Protein AF-A0A1E3PFH1-F1 (afdb_monomer)

Foldseek 3Di:
DVVPCVVLVVVDDDPPPDDPVRVVVQVPDPPDDDAPSVVLVVLQQAQEWEWEDEPVDIDIRGNDDDPVDPPPPDPSQWYQDQDPNDTFTWGFDFPPDPPPVPDPPDDDDRFGWIWGQDPVPRDIDIDTDDPYWYWYQDPVRDIDTPDDPVDDD

Radius of gyration: 18.28 Å; Cα contacts (8 Å, |Δi|>4): 196; chains: 1; bounding box: 42×40×50 Å

Secondary structure (DSSP, 8-state):
-GGGHHHHGGG---TT---HHHHHHHHTSTTPPP-HHHHHHHHHHHT-EEEEE-SS-EEEE-SS--TT-TT--S--SEEEEEETTEEEEEEEEE------TT-TTS-----EEEEEE-TTT--EEEEEE--EEEEEEETTTEEEE---TT---

Organism: NCBI:txid857566

pLDDT: mean 70.68, std 17.62, range [40.0, 95.75]

Solvent-accessible surface area (backbone atoms only — not comparable to full-atom values): 9762 Å² total; per-residue (Å²): 91,84,96,46,42,83,65,52,55,75,76,61,77,59,96,76,80,58,50,74,66,56,48,53,61,50,64,73,38,89,90,56,85,77,56,70,70,51,51,50,44,48,17,44,60,68,50,21,32,35,37,40,36,41,97,90,50,71,51,75,48,69,14,56,84,56,86,91,52,90,75,66,89,61,85,70,47,62,36,74,40,72,58,96,86,41,85,38,80,31,45,65,43,82,58,82,68,77,80,72,89,82,52,98,81,61,80,87,72,81,62,39,33,41,41,35,69,38,91,89,78,69,45,80,44,80,41,83,46,59,68,72,47,46,33,35,51,44,98,82,84,43,79,41,78,58,71,62,94,83,60,90,131

Nearest PDB structures (foldseek):
  7wd8-assembly1_B  TM=2.477E-01  e=5.168E+00  Severe acute respiratory syndrome coronavirus 2
  7v7d-assembly1_B  TM=2.566E-01  e=7.105E+00  Severe acute respiratory syndrome coronavirus 2
  8e3q-assembly1_A  TM=2.634E-01  e=8.599E+00  Homo sapiens

Sequence (153 aa):
MRAHSEYFSIFFDSPYDESWEEYLDRMDRDGVYGDNLEIVAFAKMYAVDVVVYQADFMYVINGIPNPATDDDFYDFTQLNVKIDGIDKIITLADDEGELDNENDDAEYEPKRVMVYTDDLTGEKKEIKLPYRIHIAYHTWEHYSSVRNLAGPF

Mean predicted aligned error: 12.54 Å

Structure (mmCIF, N/CA/C/O backbone):
data_AF-A0A1E3PFH1-F1
#
_entry.id   AF-A0A1E3PFH1-F1
#
loop_
_atom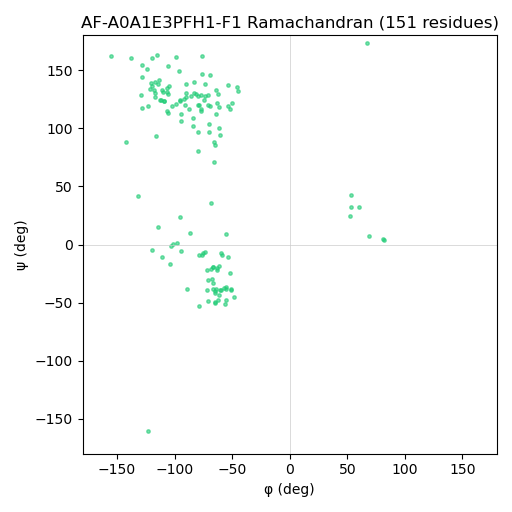_site.group_PDB
_atom_site.id
_atom_site.type_symbol
_atom_site.label_atom_id
_atom_site.label_alt_id
_atom_site.label_comp_id
_atom_site.label_asym_id
_atom_site.label_entity_id
_atom_site.label_seq_id
_atom_site.pdbx_PDB_ins_code
_atom_site.Cartn_x
_atom_site.Cartn_y
_atom_site.Cartn_z
_atom_site.occupancy
_atom_site.B_iso_or_equiv
_atom_site.auth_seq_id
_atom_site.auth_comp_id
_atom_site.auth_asym_id
_atom_site.auth_atom_id
_atom_site.pdbx_PDB_model_num
ATOM 1 N N . MET A 1 1 ? 2.203 8.733 -1.862 1.00 88.06 1 MET A N 1
ATOM 2 C CA . MET A 1 1 ? 3.614 8.821 -2.302 1.00 88.06 1 MET A CA 1
ATOM 3 C C . MET A 1 1 ? 4.106 10.259 -2.422 1.00 88.06 1 MET A C 1
ATOM 5 O O . MET A 1 1 ? 4.947 10.603 -1.612 1.00 88.06 1 MET A O 1
ATOM 9 N N . ARG A 1 2 ? 3.556 11.129 -3.295 1.00 91.00 2 ARG A N 1
ATOM 10 C CA . ARG A 1 2 ? 3.987 12.550 -3.419 1.00 91.00 2 ARG A CA 1
ATOM 11 C C . ARG A 1 2 ? 4.105 13.318 -2.093 1.00 91.00 2 ARG A C 1
ATOM 13 O O . ARG A 1 2 ? 5.092 14.003 -1.868 1.00 91.00 2 ARG A O 1
ATOM 20 N N . ALA A 1 3 ? 3.116 13.186 -1.206 1.00 85.69 3 ALA A N 1
ATOM 21 C CA . ALA A 1 3 ? 3.120 13.867 0.095 1.00 85.69 3 ALA A CA 1
ATOM 22 C C . ALA A 1 3 ? 4.272 13.432 1.028 1.00 85.69 3 ALA A C 1
ATOM 24 O O . ALA A 1 3 ? 4.627 14.170 1.937 1.00 85.69 3 ALA A O 1
ATOM 25 N N . HIS A 1 4 ? 4.863 12.258 0.790 1.00 85.31 4 HIS A N 1
ATOM 26 C CA . HIS A 1 4 ? 5.949 11.681 1.586 1.00 85.31 4 HIS A CA 1
ATOM 27 C C . HIS A 1 4 ? 7.092 11.199 0.673 1.00 85.31 4 HIS A C 1
ATOM 29 O O . HIS A 1 4 ? 7.631 10.108 0.863 1.00 85.31 4 HIS A O 1
ATOM 35 N N . S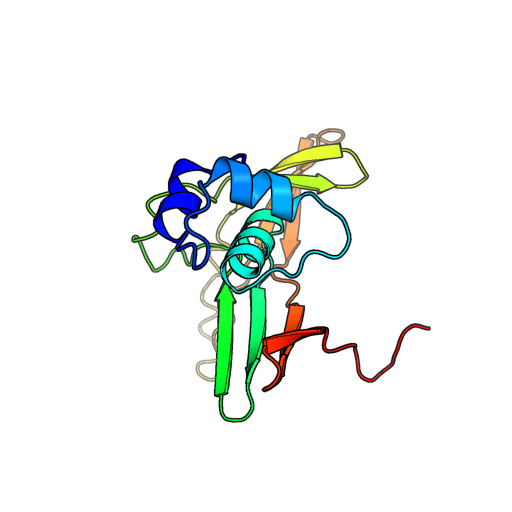ER A 1 5 ? 7.436 11.985 -0.357 1.00 91.44 5 SER A N 1
ATOM 36 C CA . SER A 1 5 ? 8.454 11.612 -1.354 1.00 91.44 5 SER A CA 1
ATOM 37 C C . SER A 1 5 ? 9.807 11.272 -0.728 1.00 91.44 5 SER A C 1
ATOM 39 O O . SER A 1 5 ? 10.454 10.337 -1.184 1.00 91.44 5 SER A O 1
ATOM 41 N N . GLU A 1 6 ? 10.218 11.971 0.334 1.00 89.06 6 GLU A N 1
ATOM 42 C CA . GLU A 1 6 ? 11.481 11.697 1.040 1.00 89.06 6 GLU A CA 1
ATOM 43 C C . GLU A 1 6 ? 11.568 10.258 1.556 1.00 89.06 6 GLU A C 1
ATOM 45 O O . GLU A 1 6 ? 12.624 9.647 1.476 1.00 89.06 6 GLU A O 1
ATOM 50 N N . TYR A 1 7 ? 10.451 9.699 2.028 1.00 86.31 7 TYR A N 1
ATOM 51 C CA . TYR A 1 7 ? 10.394 8.321 2.502 1.00 86.31 7 TYR A CA 1
ATOM 52 C C . TYR A 1 7 ? 10.317 7.330 1.336 1.00 86.31 7 TYR A C 1
ATOM 54 O O . TYR A 1 7 ? 11.123 6.408 1.240 1.00 86.31 7 TYR A O 1
ATOM 62 N N . PHE A 1 8 ? 9.358 7.520 0.423 1.00 91.88 8 PHE A N 1
ATOM 63 C CA . PHE A 1 8 ? 9.090 6.534 -0.630 1.00 91.88 8 PHE A CA 1
ATOM 64 C C . PHE A 1 8 ? 10.189 6.467 -1.698 1.00 91.88 8 PHE A C 1
ATOM 66 O O . PHE A 1 8 ? 10.443 5.388 -2.227 1.00 91.88 8 PHE A O 1
ATOM 73 N N . SER A 1 9 ? 10.877 7.577 -1.978 1.00 93.38 9 SER A N 1
ATOM 74 C CA . SER A 1 9 ? 11.961 7.608 -2.972 1.00 93.38 9 SER A CA 1
ATOM 75 C C . SER A 1 9 ? 13.189 6.782 -2.570 1.00 93.38 9 SER A C 1
ATOM 77 O O . SER A 1 9 ? 13.955 6.389 -3.440 1.00 93.38 9 SER A O 1
ATOM 79 N N . ILE A 1 10 ? 13.365 6.458 -1.283 1.00 93.12 10 ILE A N 1
ATOM 80 C CA . ILE A 1 10 ? 14.462 5.594 -0.805 1.00 93.12 10 ILE A CA 1
ATOM 81 C C . ILE A 1 10 ? 14.284 4.151 -1.299 1.00 93.12 10 ILE A C 1
ATOM 83 O O . ILE A 1 10 ? 15.261 3.432 -1.496 1.00 93.12 10 ILE A O 1
ATOM 87 N N . PHE A 1 11 ? 13.034 3.733 -1.501 1.00 91.75 11 PHE A N 1
ATOM 88 C CA . PHE A 1 11 ? 12.668 2.392 -1.960 1.00 91.75 11 PHE A CA 1
ATOM 89 C C . PHE A 1 11 ? 12.395 2.337 -3.465 1.00 91.75 11 PHE A C 1
ATOM 91 O O . PHE A 1 11 ? 12.024 1.288 -3.986 1.00 91.75 11 PHE A O 1
ATOM 98 N N . PHE A 1 12 ? 12.540 3.466 -4.157 1.00 91.00 12 PHE A N 1
ATOM 99 C CA . PHE A 1 12 ? 12.366 3.546 -5.593 1.00 91.00 12 PHE A CA 1
ATOM 100 C C . PHE A 1 12 ? 13.620 3.036 -6.304 1.00 91.00 12 PHE A C 1
ATOM 102 O O . PHE A 1 12 ? 14.705 3.597 -6.153 1.00 91.00 12 PHE A O 1
ATOM 109 N N . ASP A 1 13 ? 13.441 1.992 -7.106 1.00 87.31 13 ASP A N 1
ATOM 110 C CA . ASP A 1 13 ? 14.444 1.478 -8.029 1.00 87.31 13 ASP A CA 1
ATOM 111 C C . ASP A 1 13 ? 13.806 1.371 -9.415 1.00 87.31 13 ASP A C 1
ATOM 113 O O . ASP A 1 13 ? 12.808 0.669 -9.601 1.00 87.31 13 ASP A O 1
ATOM 117 N N . SER A 1 14 ? 14.334 2.124 -10.378 1.00 83.88 14 SER A N 1
ATOM 118 C CA . SER A 1 14 ? 13.770 2.172 -11.722 1.00 83.88 14 SER A CA 1
ATOM 119 C C . SER A 1 14 ? 14.541 1.254 -12.668 1.00 83.88 14 SER A C 1
ATOM 121 O O . SER A 1 14 ? 15.704 1.534 -12.967 1.00 83.88 14 SER A O 1
ATOM 123 N N . PRO A 1 15 ? 13.881 0.261 -13.292 1.00 78.75 15 PRO A N 1
ATOM 124 C CA . PRO A 1 15 ? 14.497 -0.536 -14.349 1.00 78.75 15 PRO A CA 1
ATOM 125 C C . PRO A 1 15 ? 14.637 0.225 -15.682 1.00 78.75 15 PRO A C 1
ATOM 127 O O . PRO A 1 15 ? 15.226 -0.302 -16.625 1.00 78.75 15 PRO A O 1
ATOM 130 N N . TYR A 1 16 ? 14.084 1.440 -15.787 1.00 81.88 16 TYR A N 1
ATOM 131 C CA . TYR A 1 16 ? 14.025 2.247 -17.013 1.00 81.88 16 TYR A CA 1
ATOM 132 C C . TYR A 1 16 ? 14.846 3.545 -16.943 1.00 81.88 16 TYR A C 1
ATOM 134 O O . TYR A 1 16 ? 14.630 4.429 -17.769 1.00 81.88 16 TYR A O 1
ATOM 142 N N . ASP A 1 17 ? 15.749 3.680 -15.963 1.00 87.62 17 ASP A N 1
ATOM 143 C CA . ASP A 1 17 ? 16.488 4.925 -15.677 1.00 87.62 17 ASP A CA 1
ATOM 144 C C . ASP A 1 17 ? 15.587 6.177 -15.501 1.00 87.62 17 ASP A C 1
ATOM 146 O O . ASP A 1 17 ? 16.038 7.306 -15.701 1.00 87.62 17 ASP A O 1
ATOM 150 N N . GLU A 1 18 ? 14.310 6.005 -15.130 1.00 92.62 18 GLU A N 1
ATOM 151 C CA . GLU A 1 18 ? 13.386 7.111 -14.867 1.00 92.62 18 GLU A CA 1
ATOM 152 C C . GLU A 1 18 ? 13.672 7.757 -13.501 1.00 92.62 18 GLU A C 1
ATOM 154 O O . GLU A 1 18 ? 14.083 7.102 -12.539 1.00 92.62 18 GLU A O 1
ATOM 159 N N . SER A 1 19 ? 13.455 9.066 -13.403 1.00 95.19 19 SER A N 1
ATOM 160 C CA . SER A 1 19 ? 13.517 9.791 -12.133 1.00 95.19 19 SER A CA 1
ATOM 161 C C . SER A 1 19 ? 12.270 9.546 -11.276 1.00 95.19 19 SER A C 1
ATOM 163 O O . SER A 1 19 ? 11.216 9.159 -11.776 1.00 95.19 19 SER A O 1
ATOM 165 N N . TRP A 1 20 ? 12.356 9.841 -9.975 1.00 95.25 20 TRP A N 1
ATOM 166 C CA . TRP A 1 20 ? 11.216 9.722 -9.053 1.00 95.25 20 TRP A CA 1
ATOM 167 C C . TRP A 1 20 ? 9.984 10.525 -9.502 1.00 95.25 20 TRP A C 1
ATOM 169 O O . TRP A 1 20 ? 8.853 10.064 -9.376 1.00 95.25 20 TRP A O 1
ATOM 179 N N . GLU A 1 21 ? 10.181 11.722 -10.053 1.00 95.75 21 GLU A N 1
ATOM 180 C CA . GLU A 1 21 ? 9.060 12.532 -10.537 1.00 95.75 21 GLU A CA 1
ATOM 181 C C . GLU A 1 21 ? 8.444 11.946 -11.812 1.00 95.75 21 GLU A C 1
ATOM 183 O O . GLU A 1 21 ? 7.222 11.898 -11.931 1.00 95.75 21 GLU A O 1
ATOM 188 N N . GLU A 1 22 ? 9.262 11.421 -12.730 1.00 95.31 22 GLU A N 1
ATOM 189 C CA . GLU A 1 22 ? 8.771 10.723 -13.927 1.00 95.31 22 GLU A CA 1
ATOM 190 C C . GLU A 1 22 ? 8.006 9.444 -13.562 1.00 95.31 22 GLU A C 1
ATOM 192 O O . GLU A 1 22 ? 6.953 9.176 -14.146 1.00 95.31 22 GLU A O 1
ATOM 197 N N . TYR A 1 23 ? 8.479 8.709 -12.550 1.00 94.50 23 TYR A N 1
ATOM 198 C CA . TYR A 1 23 ? 7.773 7.571 -11.965 1.00 94.50 23 TYR A CA 1
ATOM 199 C C . TYR A 1 23 ? 6.383 7.973 -11.469 1.00 94.50 23 TYR A C 1
ATOM 201 O O . TYR A 1 23 ? 5.382 7.361 -11.846 1.00 94.50 23 TYR A O 1
ATOM 209 N N . LEU A 1 24 ? 6.295 9.034 -10.663 1.00 94.62 24 LEU A N 1
ATOM 210 C CA . LEU A 1 24 ? 5.026 9.517 -10.123 1.00 94.62 24 LEU A CA 1
ATOM 211 C C . LEU A 1 24 ? 4.082 10.027 -11.221 1.00 94.62 24 LEU A C 1
ATOM 213 O O . LEU A 1 24 ? 2.885 9.758 -11.160 1.00 94.62 24 LEU A O 1
ATOM 217 N N . ASP A 1 25 ? 4.602 10.730 -12.229 1.00 94.62 25 ASP A N 1
ATOM 218 C CA . ASP A 1 25 ? 3.828 11.207 -13.383 1.00 94.62 25 ASP A CA 1
ATOM 219 C C . ASP A 1 25 ? 3.318 10.057 -14.259 1.00 94.62 25 ASP A C 1
ATOM 221 O O . ASP A 1 25 ? 2.249 10.153 -14.868 1.00 94.62 25 ASP A O 1
ATOM 225 N N . ARG A 1 26 ? 4.079 8.961 -14.355 1.00 92.00 26 ARG A N 1
ATOM 226 C CA . ARG A 1 26 ? 3.643 7.737 -15.027 1.00 92.00 26 ARG A CA 1
ATOM 227 C C . ARG A 1 26 ? 2.560 7.040 -14.212 1.00 92.00 26 ARG A C 1
ATOM 229 O O . ARG A 1 26 ? 1.529 6.699 -14.781 1.00 92.00 26 ARG A O 1
ATOM 236 N N . MET A 1 27 ? 2.771 6.862 -12.909 1.00 91.44 27 MET A N 1
ATOM 237 C CA . MET A 1 27 ? 1.825 6.208 -11.996 1.00 91.44 27 MET A CA 1
ATOM 238 C C . MET A 1 27 ? 0.488 6.950 -11.855 1.00 91.44 27 MET A C 1
ATOM 240 O O . MET A 1 27 ? -0.509 6.327 -11.508 1.00 91.44 27 MET A O 1
ATOM 244 N N . ASP A 1 28 ? 0.444 8.250 -12.156 1.00 92.19 28 ASP A N 1
ATOM 245 C CA . ASP A 1 28 ? -0.789 9.053 -12.177 1.00 92.19 28 ASP A CA 1
ATOM 246 C C . ASP A 1 28 ? -1.677 8.780 -13.412 1.00 92.19 28 ASP A C 1
ATOM 248 O O . ASP A 1 28 ? -2.795 9.283 -13.513 1.00 92.19 28 ASP A O 1
ATOM 252 N N . ARG A 1 29 ? -1.196 7.993 -14.386 1.00 90.25 29 ARG A N 1
ATOM 253 C CA . ARG A 1 29 ? -1.941 7.671 -15.611 1.00 90.25 29 ARG A CA 1
ATOM 254 C C . ARG A 1 29 ? -2.775 6.407 -15.441 1.00 90.25 29 ARG A C 1
ATOM 256 O O . ARG A 1 29 ? -2.289 5.379 -14.969 1.00 90.25 29 ARG A O 1
ATOM 263 N N . ASP A 1 30 ? -4.002 6.451 -15.951 1.00 88.44 30 ASP A N 1
ATOM 264 C CA . ASP A 1 30 ? -4.887 5.288 -15.999 1.00 88.44 30 ASP A CA 1
ATOM 265 C C . ASP A 1 30 ? -4.226 4.082 -16.688 1.00 88.44 30 ASP A C 1
ATOM 267 O O . ASP A 1 30 ? -3.597 4.197 -17.743 1.00 88.44 30 ASP A O 1
ATOM 271 N N . GLY A 1 31 ? -4.423 2.898 -16.105 1.00 84.94 31 GLY A N 1
ATOM 272 C CA . GLY A 1 31 ? -3.946 1.629 -16.660 1.00 84.94 31 GLY A CA 1
ATOM 273 C C . GLY A 1 31 ? -2.475 1.307 -16.381 1.00 84.94 31 GLY A C 1
ATOM 274 O O . GLY A 1 31 ? -1.994 0.279 -16.856 1.00 84.94 31 GLY A O 1
ATOM 275 N N . VAL A 1 32 ? -1.764 2.137 -15.613 1.00 87.62 32 VAL A N 1
ATOM 276 C CA . VAL A 1 32 ? -0.411 1.819 -15.142 1.00 87.62 32 VAL A CA 1
ATOM 277 C C . VAL A 1 32 ? -0.485 0.870 -13.944 1.00 87.62 32 VAL A C 1
ATOM 279 O O . VAL A 1 32 ? -1.207 1.115 -12.980 1.00 87.62 32 VAL A O 1
ATOM 282 N N . TYR A 1 33 ? 0.246 -0.244 -14.024 1.00 85.88 33 TYR A N 1
ATOM 283 C CA . TYR A 1 33 ? 0.338 -1.214 -12.935 1.00 85.88 33 TYR A CA 1
ATOM 284 C C . TYR A 1 33 ? 1.204 -0.665 -11.798 1.00 85.88 33 TYR A C 1
ATOM 286 O O . TYR A 1 33 ? 2.258 -0.085 -12.054 1.00 85.88 33 TYR A O 1
ATOM 294 N N . GLY A 1 34 ? 0.758 -0.881 -10.561 1.00 86.88 34 GLY A N 1
ATOM 295 C CA . GLY A 1 34 ? 1.563 -0.681 -9.356 1.00 86.88 34 GLY A CA 1
ATOM 296 C C . GLY A 1 34 ? 2.141 -1.995 -8.841 1.00 86.88 34 GLY A C 1
ATOM 297 O O . GLY A 1 34 ? 1.633 -3.073 -9.166 1.00 86.88 34 GLY A O 1
ATOM 298 N N . ASP A 1 35 ? 3.173 -1.887 -8.014 1.00 87.44 35 ASP A N 1
ATOM 299 C CA . ASP A 1 35 ? 3.837 -3.010 -7.353 1.00 87.44 35 ASP A CA 1
ATOM 300 C C . ASP A 1 35 ? 3.828 -2.816 -5.820 1.00 87.44 35 ASP A C 1
ATOM 302 O O . ASP A 1 35 ? 3.016 -2.071 -5.262 1.00 87.44 35 ASP A O 1
ATOM 306 N N . ASN A 1 36 ? 4.718 -3.506 -5.107 1.00 89.88 36 ASN A N 1
ATOM 307 C CA . ASN A 1 36 ? 4.853 -3.468 -3.658 1.00 89.88 36 ASN A CA 1
ATOM 308 C C . ASN A 1 36 ? 4.949 -2.043 -3.097 1.00 89.88 36 ASN A C 1
ATOM 310 O O . ASN A 1 36 ? 4.358 -1.776 -2.052 1.00 89.88 36 ASN A O 1
ATOM 314 N N . LEU A 1 37 ? 5.638 -1.121 -3.782 1.00 92.00 37 LEU A N 1
ATOM 315 C CA . LEU A 1 37 ? 5.768 0.266 -3.327 1.00 92.00 37 LEU A CA 1
ATOM 316 C C . LEU A 1 37 ? 4.401 0.962 -3.230 1.00 92.00 37 LEU A C 1
ATOM 318 O O . LEU A 1 37 ? 4.095 1.600 -2.217 1.00 92.00 37 LEU A O 1
ATOM 322 N N . GLU A 1 38 ? 3.538 0.770 -4.229 1.00 92.25 38 GLU A N 1
ATOM 323 C CA . GLU A 1 38 ? 2.169 1.293 -4.226 1.00 92.25 38 GLU A CA 1
ATOM 324 C C . GLU A 1 38 ? 1.317 0.623 -3.157 1.00 92.25 38 GLU A C 1
ATOM 326 O O . GLU A 1 38 ? 0.508 1.299 -2.523 1.00 92.25 38 GLU A O 1
ATOM 331 N N . ILE A 1 39 ? 1.495 -0.683 -2.930 1.00 91.94 39 ILE A N 1
ATOM 332 C CA . ILE A 1 39 ? 0.747 -1.412 -1.899 1.00 91.94 39 ILE A CA 1
ATOM 333 C C . ILE A 1 39 ? 1.117 -0.892 -0.507 1.00 91.94 39 ILE A C 1
ATOM 335 O O . ILE A 1 39 ? 0.226 -0.668 0.311 1.00 91.94 39 ILE A O 1
ATOM 339 N N . VAL A 1 40 ? 2.402 -0.635 -0.244 1.00 90.88 40 VAL A N 1
ATOM 340 C CA . VAL A 1 40 ? 2.856 -0.008 1.007 1.00 90.88 40 VAL A CA 1
ATOM 341 C C . VAL A 1 40 ? 2.268 1.393 1.140 1.00 90.88 40 VAL A C 1
ATOM 343 O O . VAL A 1 40 ? 1.692 1.720 2.178 1.00 90.88 40 VAL A O 1
ATOM 346 N N . ALA A 1 41 ? 2.348 2.213 0.090 1.00 89.56 41 ALA A N 1
ATOM 347 C CA . ALA A 1 41 ? 1.780 3.557 0.112 1.00 89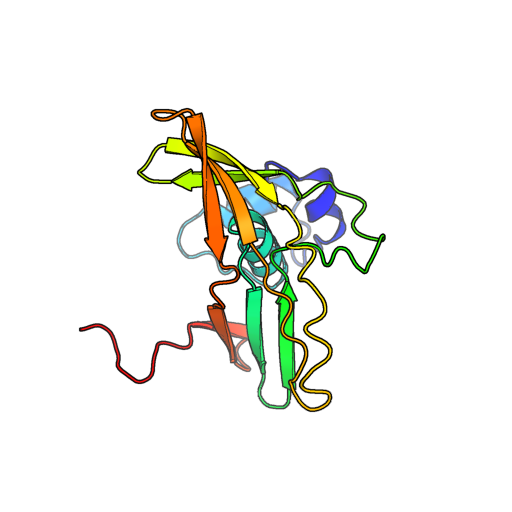.56 41 ALA A CA 1
ATOM 348 C C . ALA A 1 41 ? 0.263 3.550 0.350 1.00 89.56 41 ALA A C 1
ATOM 350 O O . ALA A 1 41 ? -0.241 4.387 1.097 1.00 89.56 41 ALA A O 1
ATOM 351 N N . PHE A 1 42 ? -0.452 2.600 -0.252 1.00 88.38 42 PHE A N 1
ATOM 352 C CA . PHE A 1 42 ? -1.882 2.390 -0.063 1.00 88.38 42 PHE A CA 1
ATOM 353 C C . PHE A 1 42 ? -2.200 1.958 1.372 1.00 88.38 42 PHE A C 1
ATOM 355 O O . PHE A 1 42 ? -3.039 2.582 2.020 1.00 88.38 42 PHE A O 1
ATOM 362 N N . ALA A 1 43 ? -1.501 0.943 1.886 1.00 87.00 43 ALA A N 1
ATOM 363 C CA . ALA A 1 43 ? -1.681 0.444 3.244 1.00 87.00 43 ALA A CA 1
ATOM 364 C C . ALA A 1 43 ? -1.504 1.575 4.265 1.00 87.00 43 ALA A C 1
ATOM 366 O O . ALA A 1 43 ? -2.368 1.766 5.122 1.00 87.00 43 ALA A O 1
ATOM 367 N N . LYS A 1 44 ? -0.433 2.370 4.123 1.00 81.62 44 LYS A N 1
ATOM 368 C CA . LYS A 1 44 ? -0.164 3.529 4.984 1.00 81.62 44 LYS A CA 1
ATOM 369 C C . LYS A 1 44 ? -1.221 4.620 4.832 1.00 81.62 44 LYS A C 1
ATOM 371 O O . LYS A 1 44 ? -1.764 5.059 5.832 1.00 81.62 44 LYS A O 1
ATOM 376 N N . MET A 1 45 ? -1.558 5.032 3.608 1.00 80.00 45 MET A N 1
ATOM 377 C CA . MET A 1 45 ? -2.521 6.120 3.368 1.00 80.00 45 MET A CA 1
ATOM 378 C C . MET A 1 45 ? -3.906 5.825 3.957 1.00 80.00 45 MET A C 1
ATOM 380 O O . MET A 1 45 ? -4.564 6.727 4.468 1.00 80.00 45 MET A O 1
ATOM 384 N N . TYR A 1 46 ? -4.356 4.572 3.865 1.00 76.38 46 TYR A N 1
ATOM 385 C CA . TYR A 1 46 ? -5.695 4.168 4.297 1.00 76.38 46 TYR A CA 1
ATOM 386 C C . TYR A 1 46 ? -5.723 3.466 5.657 1.00 76.38 46 TYR A C 1
ATOM 388 O O . TYR A 1 46 ? -6.805 3.095 6.106 1.00 76.38 46 TYR A O 1
ATOM 396 N N . ALA A 1 47 ? -4.572 3.293 6.314 1.00 74.75 47 ALA A N 1
ATOM 397 C CA . ALA A 1 47 ? -4.452 2.601 7.597 1.00 74.75 47 ALA A CA 1
ATOM 398 C C . ALA A 1 47 ? -5.074 1.192 7.590 1.00 74.75 47 ALA A C 1
ATOM 400 O O . ALA A 1 47 ? -5.773 0.784 8.520 1.00 74.75 47 ALA A O 1
ATOM 401 N N . VAL A 1 48 ? -4.831 0.451 6.508 1.00 77.94 48 VAL A N 1
ATOM 402 C CA . VAL A 1 48 ? -5.341 -0.910 6.294 1.00 77.94 48 VAL A CA 1
ATOM 403 C C . VAL A 1 48 ? -4.193 -1.900 6.207 1.00 77.94 48 VAL A C 1
ATOM 405 O O . VAL A 1 48 ? -3.178 -1.633 5.566 1.00 77.94 48 VAL A O 1
ATOM 408 N N . ASP A 1 49 ? -4.375 -3.072 6.807 1.00 84.50 49 ASP A N 1
ATOM 409 C CA . ASP A 1 49 ? -3.435 -4.172 6.626 1.00 84.50 49 ASP A CA 1
ATOM 410 C C . ASP A 1 49 ? -3.747 -4.891 5.314 1.00 84.50 49 ASP A C 1
ATOM 412 O O . ASP A 1 49 ? -4.891 -5.289 5.056 1.00 84.50 49 ASP A O 1
ATOM 416 N N . VAL A 1 50 ? -2.719 -5.077 4.490 1.00 87.88 50 VAL A N 1
ATOM 417 C CA . VAL A 1 50 ? -2.826 -5.792 3.218 1.00 87.88 50 VAL A CA 1
ATOM 418 C C . VAL A 1 50 ? -2.163 -7.152 3.363 1.00 87.88 50 VAL A C 1
ATOM 420 O O . VAL A 1 50 ? -0.951 -7.246 3.551 1.00 87.88 50 VAL A O 1
ATOM 423 N N . VAL A 1 51 ? -2.957 -8.217 3.269 1.00 89.19 51 VAL A N 1
ATOM 424 C CA . VAL A 1 51 ? -2.447 -9.590 3.228 1.00 89.19 51 VAL A CA 1
ATOM 425 C C . VAL A 1 51 ? -2.229 -9.990 1.783 1.00 89.19 51 VAL A C 1
ATOM 427 O O . VAL A 1 51 ? -3.174 -10.013 0.989 1.00 89.19 51 VAL A O 1
ATOM 430 N N . VAL A 1 52 ? -0.984 -10.326 1.467 1.00 90.31 52 VAL A N 1
ATOM 431 C CA . VAL A 1 52 ? -0.562 -10.779 0.148 1.00 90.31 52 VAL A CA 1
ATOM 432 C C . VAL A 1 52 ? -0.397 -12.290 0.181 1.00 90.31 52 VAL A C 1
ATOM 434 O O . VAL A 1 52 ? 0.409 -12.817 0.945 1.00 90.31 52 VAL A O 1
ATOM 437 N N . TYR A 1 53 ? -1.166 -12.987 -0.651 1.00 88.88 53 TYR A N 1
ATOM 438 C CA . TYR A 1 53 ? -1.049 -14.428 -0.855 1.00 88.88 53 TYR A CA 1
ATOM 439 C C . TYR A 1 53 ? -0.168 -14.711 -2.063 1.00 88.88 53 TYR A C 1
ATOM 441 O O . TYR A 1 53 ? -0.477 -14.280 -3.172 1.00 88.88 53 TYR A O 1
ATOM 449 N N . GLN A 1 54 ? 0.879 -15.493 -1.857 1.00 88.19 54 GLN A N 1
ATOM 450 C CA . GLN A 1 54 ? 1.693 -16.097 -2.899 1.00 88.19 54 GLN A CA 1
ATOM 451 C C . GLN A 1 54 ? 1.540 -17.621 -2.819 1.00 88.19 54 GLN A C 1
ATOM 453 O O . GLN A 1 54 ? 1.044 -18.142 -1.823 1.00 88.19 54 GLN A O 1
ATOM 458 N N . ALA A 1 55 ? 1.918 -18.349 -3.874 1.00 84.00 55 ALA A N 1
ATOM 459 C CA . ALA A 1 55 ? 1.637 -19.787 -3.974 1.00 84.00 55 ALA A CA 1
ATOM 460 C C . ALA A 1 55 ? 2.078 -20.592 -2.733 1.00 84.00 55 ALA A C 1
ATOM 462 O O . ALA A 1 55 ? 1.339 -21.466 -2.284 1.00 84.00 55 ALA A O 1
ATOM 463 N N . ASP A 1 56 ? 3.237 -20.249 -2.166 1.00 87.56 56 ASP A N 1
ATOM 464 C CA . ASP A 1 56 ? 3.864 -21.004 -1.077 1.00 87.56 56 ASP A CA 1
ATOM 465 C C . ASP A 1 56 ? 3.865 -20.272 0.275 1.00 87.56 56 ASP A C 1
ATOM 467 O O . ASP A 1 56 ? 4.202 -20.865 1.300 1.00 87.56 56 ASP A O 1
ATOM 471 N N . PHE A 1 57 ? 3.516 -18.984 0.305 1.00 87.56 57 PHE A N 1
ATOM 472 C CA . PHE A 1 57 ? 3.551 -18.179 1.524 1.00 87.56 57 PHE A CA 1
ATOM 473 C C . PHE A 1 57 ? 2.584 -17.002 1.463 1.00 87.56 57 PHE A C 1
ATOM 475 O O . PHE A 1 57 ? 2.149 -16.577 0.396 1.00 87.56 57 PHE A O 1
ATOM 482 N N . MET A 1 58 ? 2.276 -16.444 2.630 1.00 90.00 58 MET A N 1
ATOM 483 C CA . MET A 1 58 ? 1.601 -15.158 2.737 1.00 90.00 58 MET A CA 1
ATOM 484 C C . MET A 1 58 ? 2.431 -14.209 3.593 1.00 90.00 58 MET A C 1
ATOM 486 O O . MET A 1 58 ? 3.137 -14.647 4.502 1.00 90.00 58 MET A O 1
ATOM 490 N N . TYR A 1 59 ? 2.313 -12.916 3.328 1.00 89.25 59 TYR A N 1
ATOM 491 C CA . TYR A 1 59 ? 2.886 -11.871 4.169 1.00 89.25 59 TYR A CA 1
ATOM 492 C C . TYR A 1 59 ? 1.900 -10.716 4.332 1.00 89.25 59 TYR A C 1
ATOM 494 O O . TYR A 1 59 ? 0.938 -10.586 3.572 1.00 89.25 59 TYR A O 1
ATOM 502 N N . VAL A 1 60 ? 2.114 -9.905 5.367 1.00 86.38 60 VAL A N 1
ATOM 503 C CA . VAL A 1 60 ? 1.243 -8.778 5.707 1.00 86.38 60 VAL A CA 1
ATOM 504 C C . VAL A 1 60 ? 2.033 -7.488 5.592 1.00 86.38 60 VAL A C 1
ATOM 506 O O . VAL A 1 60 ? 3.094 -7.346 6.196 1.00 86.38 60 VAL A O 1
ATOM 509 N N . ILE A 1 61 ? 1.493 -6.542 4.834 1.00 87.94 61 ILE A N 1
ATOM 510 C CA . ILE A 1 61 ? 1.950 -5.157 4.815 1.00 87.94 61 ILE A CA 1
ATOM 511 C C . ILE A 1 61 ? 1.069 -4.391 5.796 1.00 87.94 61 ILE A C 1
ATOM 513 O O . ILE A 1 61 ? -0.133 -4.236 5.572 1.00 87.94 61 ILE A O 1
ATOM 517 N N . ASN A 1 62 ? 1.670 -3.938 6.896 1.00 81.62 62 ASN A N 1
ATOM 518 C CA . ASN A 1 62 ? 0.951 -3.218 7.940 1.00 81.62 62 ASN A CA 1
ATOM 519 C C . ASN A 1 62 ? 0.731 -1.760 7.530 1.00 81.62 62 ASN A C 1
ATOM 521 O O . ASN A 1 62 ? 1.691 -1.000 7.335 1.00 81.62 62 ASN A O 1
ATOM 525 N N . GLY A 1 63 ? -0.535 -1.356 7.457 1.00 78.12 63 GLY A N 1
ATOM 526 C CA . GLY A 1 63 ? -0.905 0.032 7.179 1.00 78.12 63 GLY A CA 1
ATOM 527 C C . GLY A 1 63 ? -0.630 0.968 8.349 1.00 78.12 63 GLY A C 1
ATOM 528 O O . GLY A 1 63 ? -0.438 2.165 8.168 1.00 78.12 63 GLY A O 1
ATOM 529 N N . ILE A 1 64 ? -0.535 0.406 9.549 1.00 71.12 64 ILE A N 1
ATOM 530 C CA . ILE A 1 64 ? -0.292 1.133 10.788 1.00 71.12 64 ILE A CA 1
ATOM 531 C C . ILE A 1 64 ? 1.047 0.655 11.360 1.00 71.12 64 ILE A C 1
ATOM 533 O O . ILE A 1 64 ? 1.264 -0.561 11.408 1.00 71.12 64 ILE A O 1
ATOM 537 N N . PRO A 1 65 ? 1.961 1.573 11.734 1.00 61.16 65 PRO A N 1
ATOM 538 C CA . PRO A 1 65 ? 3.158 1.240 12.503 1.00 61.16 65 PRO A CA 1
ATOM 539 C C . PRO A 1 65 ? 2.825 0.319 13.671 1.00 61.16 65 PRO A C 1
ATOM 541 O O . PRO A 1 65 ? 1.834 0.532 14.367 1.00 61.16 65 PRO A O 1
ATOM 544 N N . ASN A 1 66 ? 3.627 -0.721 13.888 1.00 53.28 66 ASN A N 1
ATOM 545 C CA . ASN A 1 66 ? 3.507 -1.465 15.131 1.00 53.28 66 ASN A CA 1
ATOM 546 C C . ASN A 1 66 ? 4.179 -0.624 16.228 1.00 53.28 66 ASN A C 1
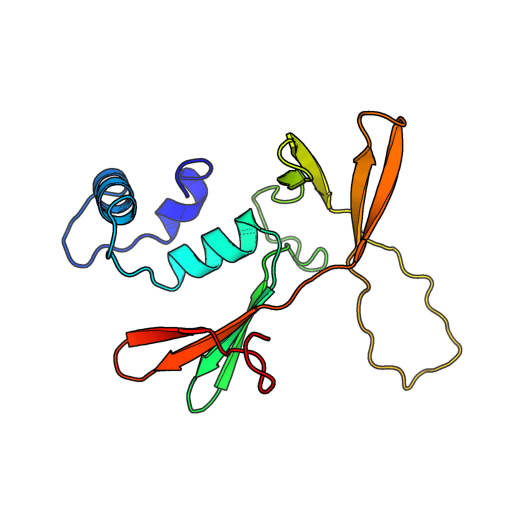ATOM 548 O O . ASN A 1 66 ? 5.392 -0.439 16.145 1.00 53.28 66 ASN A O 1
ATOM 552 N N . PRO A 1 67 ? 3.451 -0.144 17.251 1.00 48.50 67 PRO A N 1
ATOM 553 C CA . PRO A 1 67 ? 4.051 0.643 18.330 1.00 48.50 67 PRO A CA 1
ATOM 554 C C . PRO A 1 67 ? 5.115 -0.148 19.108 1.00 48.50 67 PRO A C 1
ATOM 556 O O . PRO A 1 67 ? 5.967 0.440 19.759 1.00 48.50 67 PRO A O 1
ATOM 559 N N . ALA A 1 68 ? 5.118 -1.486 19.011 1.00 47.28 68 ALA A N 1
ATOM 560 C CA . ALA A 1 68 ? 6.149 -2.330 19.613 1.00 47.28 68 ALA A CA 1
ATOM 561 C C . ALA A 1 68 ? 7.487 -2.344 18.842 1.00 47.28 68 ALA A C 1
ATOM 563 O O . ALA A 1 68 ? 8.463 -2.913 19.330 1.00 47.28 68 ALA A O 1
ATOM 564 N N . THR A 1 69 ? 7.544 -1.769 17.638 1.00 47.78 69 THR A N 1
ATOM 565 C CA . THR A 1 69 ? 8.779 -1.619 16.862 1.00 47.78 69 THR A CA 1
ATOM 566 C C . THR A 1 69 ? 9.068 -0.129 16.700 1.00 47.78 69 THR A C 1
ATOM 568 O O . THR A 1 69 ? 8.582 0.488 15.758 1.00 47.78 69 THR A O 1
ATOM 571 N N . ASP A 1 70 ? 9.868 0.425 17.615 1.00 45.03 70 ASP A N 1
ATOM 572 C CA . ASP A 1 70 ? 10.369 1.818 17.682 1.00 45.03 70 ASP A CA 1
ATOM 573 C C . ASP A 1 70 ? 11.118 2.321 16.413 1.00 45.03 70 ASP A C 1
ATOM 575 O O . ASP A 1 70 ? 11.724 3.392 16.426 1.00 45.03 70 ASP A O 1
ATOM 579 N N . ASP A 1 71 ? 11.111 1.567 15.311 1.00 49.16 71 ASP A N 1
ATOM 580 C CA . ASP A 1 71 ? 11.936 1.800 14.117 1.00 49.16 71 ASP A CA 1
ATOM 581 C C . ASP A 1 71 ? 11.243 2.617 13.008 1.00 49.16 71 ASP A C 1
ATOM 583 O O . ASP A 1 71 ? 11.888 2.994 12.024 1.00 49.16 71 ASP A O 1
ATOM 587 N N . ASP A 1 72 ? 9.956 2.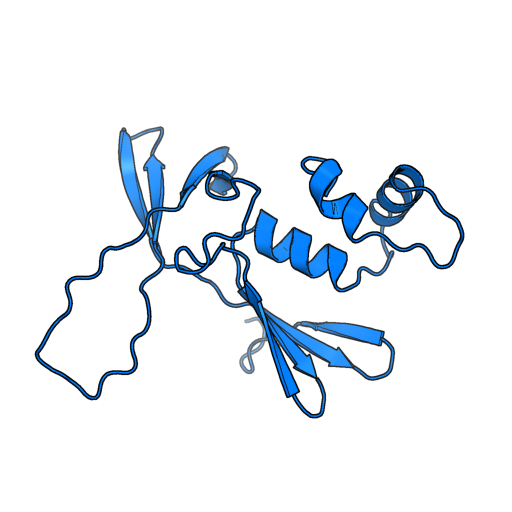950 13.144 1.00 53.03 72 ASP A N 1
ATOM 588 C CA . ASP A 1 72 ? 9.251 3.773 12.154 1.00 53.03 72 ASP A CA 1
ATOM 589 C C . ASP A 1 72 ? 9.597 5.265 12.357 1.00 53.03 72 ASP A C 1
ATOM 591 O O . ASP A 1 72 ? 8.851 6.048 12.937 1.00 53.03 72 ASP A O 1
ATOM 595 N N . PHE A 1 73 ? 10.766 5.665 11.840 1.00 46.28 73 PHE A N 1
ATOM 596 C CA . PHE A 1 73 ? 11.346 7.024 11.855 1.00 46.28 73 PHE A CA 1
ATOM 597 C C . PHE A 1 73 ? 10.431 8.135 11.287 1.00 46.28 73 PHE A C 1
ATOM 599 O O . PHE A 1 73 ? 10.728 9.320 11.438 1.00 46.28 73 PHE A O 1
ATOM 606 N N . TYR A 1 74 ? 9.314 7.780 10.645 1.00 51.34 74 TYR A N 1
ATOM 607 C CA . TYR A 1 74 ? 8.305 8.720 10.165 1.00 51.34 74 TYR A CA 1
ATOM 608 C C . TYR A 1 74 ? 7.012 8.571 10.961 1.00 51.34 74 TYR A C 1
ATOM 610 O O . TYR A 1 74 ? 6.410 7.499 11.008 1.00 51.34 74 TYR A O 1
ATOM 618 N N . ASP A 1 75 ? 6.571 9.688 11.541 1.00 55.78 75 ASP A N 1
ATOM 619 C CA . ASP A 1 75 ? 5.306 9.794 12.255 1.00 55.78 75 ASP A CA 1
ATOM 620 C C . ASP A 1 75 ? 4.121 9.616 11.284 1.00 55.78 75 ASP A C 1
ATOM 622 O O . ASP A 1 75 ? 3.603 10.571 10.705 1.00 55.78 75 ASP A O 1
ATOM 626 N N . PHE A 1 76 ? 3.707 8.363 11.091 1.00 54.44 76 PHE A N 1
ATOM 627 C CA . PHE A 1 76 ? 2.449 8.002 10.437 1.00 54.44 76 PHE A CA 1
ATOM 628 C C . PHE A 1 76 ? 1.276 7.970 11.432 1.00 54.44 76 PHE A C 1
ATOM 630 O O . PHE A 1 76 ? 0.200 7.504 11.065 1.00 54.44 76 PHE A O 1
ATOM 637 N N . THR A 1 77 ? 1.446 8.446 12.679 1.00 54.66 77 THR A N 1
ATOM 638 C CA . THR A 1 77 ? 0.363 8.459 13.680 1.00 54.66 77 THR A CA 1
ATOM 639 C C . THR A 1 77 ? -0.760 9.412 13.294 1.00 54.66 77 THR A C 1
ATOM 641 O O . THR A 1 77 ? -1.871 9.255 13.789 1.00 54.66 77 THR A O 1
ATOM 644 N N . GLN A 1 78 ? -0.496 10.362 12.390 1.00 55.94 78 GLN A N 1
ATOM 645 C CA . GLN A 1 78 ? -1.481 11.295 11.856 1.00 55.94 78 GLN A CA 1
ATOM 646 C C . GLN A 1 78 ? -1.862 10.930 10.423 1.00 55.94 78 GLN A C 1
ATOM 648 O O . GLN A 1 78 ? -1.066 11.050 9.491 1.00 55.94 78 GLN A O 1
ATOM 653 N N . LEU A 1 79 ? -3.113 10.519 10.240 1.00 58.19 79 LEU A N 1
ATOM 654 C CA . LEU A 1 79 ? -3.665 10.135 8.945 1.00 58.19 79 LEU A CA 1
ATOM 655 C C . LEU A 1 79 ? -4.687 11.162 8.477 1.00 58.19 79 LEU A C 1
ATOM 657 O O . LEU A 1 79 ? -5.605 11.513 9.216 1.00 58.19 79 LEU A O 1
ATOM 661 N N . ASN A 1 80 ? -4.559 11.598 7.225 1.00 55.16 80 ASN A N 1
ATOM 662 C CA . ASN A 1 80 ? -5.594 12.373 6.549 1.00 55.16 80 ASN A CA 1
ATOM 663 C C . ASN A 1 80 ? -6.627 11.406 5.960 1.00 55.16 80 ASN A C 1
ATOM 665 O O . ASN A 1 80 ? -6.388 10.800 4.915 1.00 55.16 80 ASN A O 1
ATOM 669 N N . VAL A 1 81 ? -7.770 11.257 6.625 1.00 55.84 81 VAL A N 1
ATOM 670 C CA . VAL A 1 81 ? -8.843 10.341 6.214 1.00 55.84 81 VAL A CA 1
ATOM 671 C C . VAL A 1 81 ? -10.084 11.133 5.830 1.00 55.84 81 VAL A C 1
ATOM 673 O O . VAL A 1 81 ? -10.477 12.065 6.528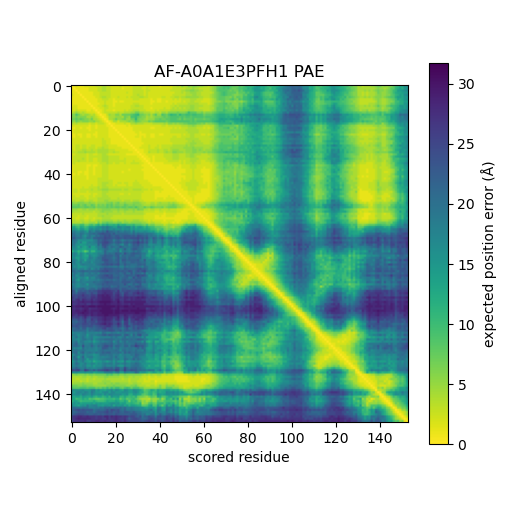 1.00 55.84 81 VAL A O 1
ATOM 676 N N . LYS A 1 82 ? -10.749 10.730 4.742 1.00 49.31 82 LYS A N 1
ATOM 677 C CA . LYS A 1 82 ? -12.081 11.241 4.403 1.00 49.31 82 LYS A CA 1
ATOM 678 C C . LYS A 1 82 ? -13.155 10.468 5.156 1.00 49.31 82 LYS A C 1
ATOM 680 O O . LYS A 1 82 ? -13.443 9.326 4.807 1.00 49.31 82 LYS A O 1
ATOM 685 N N . ILE A 1 83 ? -13.780 11.108 6.139 1.00 54.88 83 ILE A N 1
ATOM 686 C CA . ILE A 1 83 ? -14.974 10.594 6.823 1.00 54.88 83 ILE A CA 1
ATOM 687 C C . ILE A 1 83 ? -16.154 11.468 6.398 1.00 54.88 83 ILE A C 1
ATOM 689 O O . ILE A 1 83 ? -16.094 12.689 6.523 1.00 54.88 83 ILE A O 1
ATOM 693 N N . ASP A 1 84 ? -17.198 10.855 5.835 1.00 60.38 84 ASP A N 1
ATOM 694 C CA . ASP A 1 84 ? -18.392 11.546 5.319 1.00 60.38 84 ASP A CA 1
ATOM 695 C C . ASP A 1 84 ? -18.087 12.672 4.307 1.00 60.38 84 ASP A C 1
ATOM 697 O O . ASP A 1 84 ? -18.792 13.675 4.212 1.00 60.38 84 ASP A O 1
ATOM 701 N N . GLY A 1 85 ? -17.014 12.506 3.525 1.00 48.84 85 GLY A N 1
ATOM 702 C CA . GLY A 1 85 ? -16.579 13.478 2.516 1.00 48.84 85 GLY A CA 1
ATOM 703 C C . GLY A 1 85 ? -15.768 14.661 3.059 1.00 48.84 85 GLY A C 1
ATOM 704 O O . GLY A 1 85 ? -15.425 15.547 2.277 1.00 48.84 85 GLY A O 1
ATOM 705 N N . ILE A 1 86 ? -15.434 14.667 4.353 1.00 48.31 86 ILE A N 1
ATOM 706 C CA . ILE A 1 86 ? -14.634 15.702 5.018 1.00 48.31 86 ILE A CA 1
ATOM 707 C C . ILE A 1 86 ? -13.239 15.146 5.317 1.00 48.31 86 ILE A C 1
ATOM 709 O O . ILE A 1 86 ? -13.121 14.056 5.877 1.00 48.31 86 ILE A O 1
ATOM 713 N N . ASP A 1 87 ? -12.196 15.897 4.955 1.00 55.19 87 ASP A N 1
ATOM 714 C CA . ASP A 1 87 ? -10.813 15.572 5.311 1.00 55.19 87 ASP A CA 1
ATOM 715 C C . ASP A 1 87 ? -10.615 15.764 6.823 1.00 55.19 87 ASP A C 1
ATOM 717 O O . ASP A 1 87 ? -10.793 16.867 7.344 1.00 55.19 87 ASP A O 1
ATOM 721 N N . LYS A 1 88 ? -10.256 14.693 7.533 1.00 57.59 88 LYS A N 1
ATOM 722 C CA . LYS A 1 88 ? -9.973 14.699 8.973 1.00 57.59 88 LYS A CA 1
ATOM 723 C C . LYS A 1 88 ? -8.546 14.235 9.235 1.00 57.59 88 LYS A C 1
ATOM 725 O O . LYS A 1 88 ? -8.105 13.255 8.640 1.00 57.59 88 LYS A O 1
ATOM 730 N N . ILE A 1 89 ? -7.864 14.905 10.164 1.00 54.81 89 ILE A N 1
ATOM 731 C CA . ILE A 1 89 ? -6.594 14.439 10.732 1.00 54.81 89 ILE A CA 1
ATOM 732 C C . ILE A 1 89 ? -6.939 13.533 11.912 1.00 54.81 89 ILE A C 1
ATOM 734 O O . ILE A 1 89 ? -7.559 13.980 12.878 1.00 54.81 89 ILE A O 1
ATOM 738 N N . ILE A 1 90 ? -6.574 12.260 11.814 1.00 57.62 90 ILE A N 1
ATOM 739 C CA . ILE A 1 90 ? -6.848 11.250 12.836 1.00 57.62 90 ILE A CA 1
ATOM 740 C C . ILE A 1 90 ? -5.535 10.851 13.487 1.00 57.62 90 ILE A C 1
ATOM 742 O O . ILE A 1 90 ? -4.571 10.576 12.777 1.00 57.62 90 ILE A O 1
ATOM 746 N N . THR A 1 91 ? -5.515 10.809 14.818 1.00 58.62 91 THR A N 1
ATOM 747 C CA . THR A 1 91 ? -4.377 10.304 15.583 1.00 58.62 91 THR A CA 1
ATOM 748 C C . THR A 1 91 ? -4.624 8.840 15.928 1.00 58.62 91 THR A C 1
ATOM 750 O O . THR A 1 91 ? -5.638 8.499 16.538 1.00 58.62 91 THR A O 1
ATOM 753 N N . LEU A 1 92 ? -3.700 7.971 15.534 1.00 56.25 92 LEU A N 1
ATOM 754 C CA . LEU A 1 92 ? -3.658 6.590 15.997 1.00 56.25 92 LEU A CA 1
ATOM 755 C C . LEU A 1 92 ? -3.429 6.600 17.513 1.00 56.25 92 LEU A C 1
ATOM 757 O O . LEU A 1 92 ? -2.456 7.184 17.985 1.00 56.25 92 LEU A O 1
ATOM 761 N N . ALA A 1 93 ? -4.352 6.007 18.267 1.00 53.31 93 ALA A N 1
ATOM 762 C CA . ALA A 1 93 ? -4.222 5.838 19.705 1.00 53.31 93 ALA A CA 1
ATOM 763 C C . ALA A 1 93 ? -4.212 4.342 20.006 1.00 53.31 93 ALA A C 1
ATOM 765 O O . ALA A 1 93 ? -5.046 3.598 19.490 1.00 53.31 93 ALA A O 1
ATOM 766 N N . ASP A 1 94 ? -3.269 3.906 20.828 1.00 48.31 94 ASP A N 1
ATOM 767 C CA . ASP A 1 94 ? -3.271 2.540 21.321 1.00 48.31 94 ASP A CA 1
ATOM 768 C C . ASP A 1 94 ? -4.422 2.389 22.324 1.00 48.31 94 ASP A C 1
ATOM 770 O O . ASP A 1 94 ? -4.565 3.191 23.250 1.00 48.31 94 ASP A O 1
ATOM 774 N N . ASP A 1 95 ? -5.267 1.374 22.131 1.00 46.16 95 ASP A N 1
ATOM 775 C CA . ASP A 1 95 ? -6.057 0.841 23.235 1.00 46.16 95 ASP A CA 1
ATOM 776 C C . ASP A 1 95 ? -5.036 0.140 24.136 1.00 46.16 95 ASP A C 1
ATOM 778 O O . ASP A 1 95 ? -4.516 -0.924 23.781 1.00 46.16 95 ASP A O 1
ATOM 782 N N . GLU A 1 96 ? -4.678 0.763 25.262 1.00 43.53 96 GLU A N 1
ATOM 783 C CA . GLU A 1 96 ? -4.006 0.075 26.365 1.00 43.53 96 GLU A CA 1
ATOM 784 C C . GLU A 1 96 ? -4.995 -0.942 26.939 1.00 43.53 96 GLU A C 1
ATOM 786 O O . GLU A 1 96 ? -5.576 -0.739 28.003 1.00 43.53 96 GLU A O 1
ATOM 791 N N . GLY A 1 97 ? -5.260 -2.004 26.176 1.00 43.34 97 GLY A N 1
ATOM 792 C CA . GLY A 1 97 ? -6.207 -3.031 26.553 1.00 43.34 97 GLY A CA 1
ATOM 793 C C . GLY A 1 97 ? -5.835 -3.537 27.936 1.00 43.34 97 GLY A C 1
ATOM 794 O O . GLY A 1 97 ? -4.725 -4.039 28.134 1.00 43.34 97 GLY A O 1
ATOM 795 N N . GLU A 1 98 ? -6.752 -3.382 28.894 1.00 41.53 98 GLU A N 1
ATOM 796 C CA . GLU A 1 98 ? -6.638 -4.048 30.183 1.00 41.53 98 GLU A CA 1
ATOM 797 C C . GLU A 1 98 ? -6.377 -5.532 29.907 1.00 41.53 98 GLU A C 1
ATOM 799 O O . GLU A 1 98 ? -7.128 -6.197 29.189 1.00 41.53 98 GLU A O 1
ATOM 804 N N . LEU A 1 99 ? -5.259 -6.034 30.433 1.00 40.00 99 LEU A N 1
ATOM 805 C CA . LEU A 1 99 ? -4.973 -7.459 30.477 1.00 40.00 99 LEU A CA 1
ATOM 806 C C . LEU A 1 99 ? -6.083 -8.116 31.306 1.00 40.00 99 LEU A C 1
ATOM 808 O O . LEU A 1 99 ? -5.995 -8.162 32.536 1.00 40.00 99 LEU A O 1
ATOM 812 N N . ASP A 1 100 ? -7.125 -8.614 30.640 1.00 41.91 100 ASP A N 1
ATOM 813 C CA . ASP A 1 100 ? -8.107 -9.517 31.235 1.00 41.91 100 ASP A CA 1
ATOM 814 C C . ASP A 1 100 ? -7.377 -10.825 31.588 1.00 41.91 100 ASP A C 1
ATOM 816 O O . ASP A 1 100 ? -7.329 -11.783 30.816 1.00 41.91 100 ASP A O 1
ATOM 820 N N . ASN A 1 101 ? -6.763 -10.839 32.775 1.00 45.97 101 ASN A N 1
ATOM 821 C CA . ASN A 1 101 ? -6.003 -11.941 33.379 1.00 45.97 101 ASN A CA 1
ATOM 822 C C . ASN A 1 101 ? -6.889 -13.149 33.766 1.00 45.97 101 ASN A C 1
ATOM 824 O O . ASN A 1 101 ? -6.659 -13.776 34.800 1.00 45.97 101 ASN A O 1
ATOM 828 N N . GLU A 1 102 ? -7.928 -13.472 32.993 1.00 51.44 102 GLU A N 1
ATOM 829 C CA . GLU A 1 102 ? -8.821 -14.599 33.301 1.00 51.44 102 GLU A CA 1
ATOM 830 C C . GLU A 1 102 ? -8.870 -15.692 32.225 1.00 51.44 102 GLU A C 1
ATOM 832 O O . GLU A 1 102 ? -9.455 -16.740 32.485 1.00 51.44 102 GLU A O 1
ATOM 837 N N . ASN A 1 103 ? -8.210 -15.538 31.069 1.00 47.22 103 ASN A N 1
ATOM 838 C CA . ASN A 1 103 ? -8.100 -16.617 30.076 1.00 47.22 103 ASN A CA 1
ATOM 839 C C . ASN A 1 103 ? -6.714 -16.647 29.406 1.00 47.22 103 ASN A C 1
ATOM 841 O O . ASN A 1 103 ? -6.534 -16.085 28.328 1.00 47.22 103 ASN A O 1
ATOM 845 N N . ASP A 1 104 ? -5.764 -17.366 30.015 1.00 49.81 104 ASP A N 1
ATOM 846 C CA . ASP A 1 104 ? -4.389 -17.590 29.513 1.00 49.81 104 ASP A CA 1
ATOM 847 C C . ASP A 1 104 ? -4.315 -18.263 28.118 1.00 49.81 104 ASP A C 1
ATOM 849 O O . ASP A 1 104 ? -3.246 -18.318 27.513 1.00 49.81 104 ASP A O 1
ATOM 853 N N . ASP A 1 105 ? -5.444 -18.746 27.586 1.00 53.88 105 ASP A N 1
ATOM 854 C CA . ASP A 1 105 ? -5.540 -19.433 26.290 1.00 53.88 105 ASP A CA 1
ATOM 855 C C . ASP A 1 105 ? -6.129 -18.555 25.162 1.00 53.88 105 ASP A C 1
ATOM 857 O O . ASP A 1 105 ? -6.267 -19.016 24.025 1.00 53.88 105 ASP A O 1
ATOM 861 N N . ALA A 1 106 ? -6.518 -17.305 25.446 1.00 48.12 106 ALA A N 1
ATOM 862 C CA . ALA A 1 106 ? -7.003 -16.390 24.416 1.00 48.12 106 ALA A CA 1
ATOM 863 C C . ALA A 1 106 ? -5.815 -15.829 23.618 1.00 48.12 106 ALA A C 1
ATOM 865 O O . ALA A 1 106 ? -4.979 -15.102 24.151 1.00 48.12 106 ALA A O 1
ATOM 866 N N . GLU A 1 107 ? -5.741 -16.171 22.330 1.00 45.38 107 GLU A N 1
ATOM 867 C CA . GLU A 1 107 ? -4.786 -15.587 21.386 1.00 45.38 107 GLU A CA 1
ATOM 868 C C . GLU A 1 107 ? -4.882 -14.052 21.468 1.00 45.38 107 GLU A C 1
ATOM 870 O O . GLU A 1 107 ? -5.949 -13.478 21.244 1.00 45.38 107 GLU A O 1
ATOM 875 N N . TYR A 1 108 ? -3.793 -13.394 21.883 1.00 43.28 108 TYR A N 1
ATOM 876 C CA . TYR A 1 108 ? -3.740 -11.942 22.052 1.00 43.28 108 TYR A CA 1
ATOM 877 C C . TYR A 1 108 ? -3.998 -11.262 20.703 1.00 43.28 108 TYR A C 1
ATOM 879 O O . TYR A 1 108 ? -3.104 -11.159 19.863 1.00 43.28 108 TYR A O 1
ATOM 887 N N . GLU A 1 109 ? -5.226 -10.793 20.492 1.00 43.72 109 GLU A N 1
ATOM 888 C CA . GLU A 1 109 ? -5.546 -9.887 19.397 1.00 43.72 109 GLU A CA 1
ATOM 889 C C . GLU A 1 109 ? -5.480 -8.443 19.914 1.00 43.72 109 GLU A C 1
ATOM 891 O O . GLU A 1 109 ? -6.387 -8.017 20.638 1.00 43.72 109 GLU A O 1
ATOM 896 N N . PRO A 1 110 ? -4.444 -7.657 19.560 1.00 47.34 110 PRO A N 1
ATOM 897 C CA . PRO A 1 110 ? -4.415 -6.247 19.918 1.00 47.34 110 PRO A CA 1
ATOM 898 C C . PRO A 1 110 ? -5.609 -5.542 19.264 1.00 47.34 110 PRO A C 1
ATOM 900 O O . PRO A 1 110 ? -5.726 -5.494 18.035 1.00 47.34 110 PRO A O 1
ATOM 903 N N . LYS A 1 111 ? -6.509 -4.980 20.079 1.00 52.69 111 LYS A N 1
ATOM 904 C CA . LYS A 1 111 ? -7.583 -4.109 19.592 1.00 52.69 111 LYS A CA 1
ATOM 905 C C . LYS A 1 111 ? -6.951 -2.803 19.131 1.00 52.69 111 LYS A C 1
ATOM 907 O O . LYS A 1 111 ? -6.690 -1.909 19.919 1.00 52.69 111 LYS A O 1
ATOM 912 N N . ARG A 1 112 ? -6.689 -2.682 17.834 1.00 59.00 112 ARG A N 1
ATOM 913 C CA . ARG A 1 112 ? -6.285 -1.396 17.262 1.00 59.00 112 ARG A CA 1
ATOM 914 C C . ARG A 1 112 ? -7.535 -0.529 17.135 1.00 59.00 112 ARG A C 1
ATOM 916 O O . ARG A 1 112 ? -8.534 -0.984 16.575 1.00 59.00 112 ARG A O 1
ATOM 923 N N . VAL A 1 113 ? -7.506 0.695 17.649 1.00 60.16 113 VAL A N 1
ATOM 924 C CA . VAL A 1 113 ? -8.635 1.629 17.571 1.00 60.16 113 VAL A CA 1
ATOM 925 C C . VAL A 1 113 ? -8.132 2.965 17.033 1.00 60.16 113 VAL A C 1
ATOM 927 O O . VAL A 1 113 ? -7.154 3.519 17.511 1.00 60.16 113 VAL A O 1
ATOM 930 N N . MET A 1 114 ? -8.779 3.499 16.003 1.00 59.62 114 MET A N 1
ATOM 931 C CA . MET A 1 114 ? -8.570 4.883 15.580 1.00 59.62 114 MET A CA 1
ATOM 932 C C . MET A 1 114 ? -9.471 5.793 16.390 1.00 59.62 114 MET A C 1
ATOM 934 O O . MET A 1 114 ? -10.683 5.582 16.414 1.00 59.62 114 MET A O 1
ATOM 938 N N . VAL A 1 115 ? -8.890 6.825 17.000 1.00 67.00 115 VAL A N 1
ATOM 939 C CA . VAL A 1 115 ? -9.632 7.835 17.755 1.00 67.00 115 VAL A CA 1
ATOM 940 C C . VAL A 1 115 ? -9.623 9.147 16.982 1.00 67.00 115 VAL A C 1
ATOM 942 O O . VAL A 1 115 ? -8.566 9.698 16.686 1.00 67.00 115 VAL A O 1
ATOM 945 N N . TYR A 1 116 ? -10.799 9.690 16.679 1.00 63.53 116 TYR A N 1
ATOM 946 C CA . TYR A 1 116 ? -10.925 11.019 16.078 1.00 63.53 116 TYR A CA 1
ATOM 947 C C . TYR A 1 116 ? -11.895 11.890 16.870 1.00 63.53 116 TYR A C 1
ATOM 949 O O . TYR A 1 116 ? -12.785 11.386 17.551 1.00 63.53 116 TYR A O 1
ATOM 957 N N . THR A 1 117 ? -11.731 13.209 16.781 1.00 71.25 117 THR A N 1
ATOM 958 C CA . THR A 1 117 ? -12.707 14.151 17.345 1.00 71.25 117 THR A CA 1
ATOM 959 C C . THR A 1 117 ? -13.753 14.465 16.280 1.00 71.25 117 THR A C 1
ATOM 961 O O . THR A 1 117 ? -13.416 14.814 15.149 1.00 71.25 117 THR A O 1
ATOM 964 N N . ASP A 1 118 ? -15.029 14.302 16.603 1.00 66.56 118 ASP A N 1
ATOM 965 C CA . ASP A 1 118 ? -16.126 14.714 15.736 1.00 66.56 118 ASP A CA 1
ATOM 966 C C . ASP A 1 118 ? -16.211 16.247 15.707 1.00 66.56 118 ASP A C 1
ATOM 968 O O . ASP A 1 118 ? -16.400 16.883 16.739 1.00 66.56 118 ASP A O 1
ATOM 972 N N . ASP A 1 119 ? -16.073 16.856 14.530 1.00 64.62 119 ASP A N 1
ATOM 973 C CA . ASP A 1 119 ? -16.033 18.319 14.399 1.00 64.62 119 ASP A 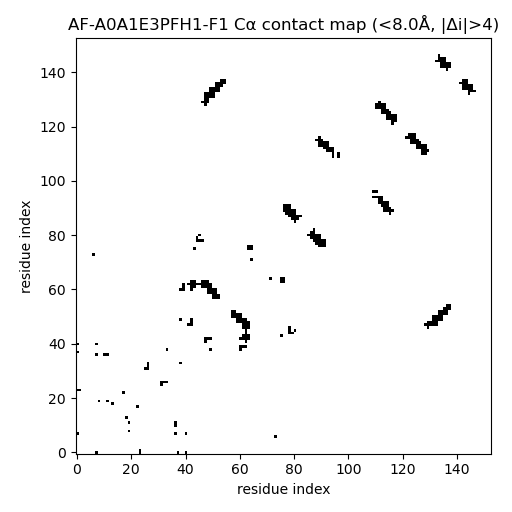CA 1
ATOM 974 C C . ASP A 1 119 ? -17.374 18.998 14.728 1.00 64.62 119 ASP A C 1
ATOM 976 O O . ASP A 1 119 ? -17.406 20.192 15.026 1.00 64.62 119 ASP A O 1
ATOM 980 N N . LEU A 1 120 ? -18.489 18.259 14.662 1.00 69.81 120 LEU A N 1
ATOM 981 C CA . LEU A 1 120 ? -19.830 18.777 14.940 1.00 69.81 120 LEU A CA 1
ATOM 982 C C . LEU A 1 120 ? -20.192 18.641 16.419 1.00 69.81 120 LEU A C 1
ATOM 984 O O . LEU A 1 120 ? -20.855 19.523 16.966 1.00 69.81 120 LEU A O 1
ATOM 988 N N . THR A 1 121 ? -19.792 17.541 17.061 1.00 78.56 121 THR A N 1
ATOM 989 C CA . THR A 1 121 ? -20.165 17.253 18.458 1.00 78.56 121 THR A CA 1
ATOM 990 C C . THR A 1 121 ? -19.036 17.494 19.459 1.00 78.56 121 THR A C 1
ATOM 992 O O . THR A 1 121 ? -19.302 17.605 20.654 1.00 78.56 121 THR A O 1
ATOM 995 N N . GLY A 1 122 ? -17.785 17.591 18.999 1.00 76.00 122 GLY A N 1
ATOM 996 C CA . GLY A 1 122 ? -16.585 17.637 19.838 1.00 76.00 122 GLY A CA 1
ATOM 997 C C . GLY A 1 122 ? -16.282 16.318 20.557 1.00 76.00 122 GLY A C 1
ATOM 998 O O . GLY A 1 122 ? -15.413 16.274 21.426 1.00 76.00 122 GLY A O 1
ATOM 999 N N . GLU A 1 123 ? -17.014 15.249 20.240 1.00 76.50 123 GLU A N 1
ATOM 1000 C CA . GLU A 1 123 ? -16.907 13.956 20.907 1.00 76.50 123 GLU A CA 1
ATOM 1001 C C . GLU A 1 123 ? -15.761 13.132 20.315 1.00 76.50 123 GLU A C 1
ATOM 1003 O O . GLU A 1 123 ? -15.570 13.100 19.098 1.00 76.50 123 GLU A O 1
ATOM 1008 N N . LYS A 1 124 ? -15.006 12.433 21.168 1.00 75.81 124 LYS A N 1
ATOM 1009 C CA . LYS A 1 124 ? -14.035 11.439 20.706 1.00 75.81 124 LYS A CA 1
ATOM 1010 C C . LYS A 1 124 ? -14.780 10.190 20.245 1.00 75.81 124 LYS A C 1
ATOM 1012 O O . LYS A 1 124 ? -15.542 9.612 21.014 1.00 75.81 124 LYS A O 1
ATOM 1017 N N . LYS A 1 125 ? -14.545 9.773 19.007 1.00 68.88 125 LYS A N 1
ATOM 1018 C CA . LYS A 1 125 ? -15.102 8.558 18.416 1.00 68.88 125 LYS A CA 1
ATOM 1019 C C . LYS A 1 125 ? -14.003 7.553 18.139 1.00 68.88 125 LYS A C 1
ATOM 1021 O O . LYS A 1 125 ? -12.922 7.919 17.688 1.00 68.88 125 LYS A O 1
ATOM 1026 N N . GLU A 1 126 ? -14.339 6.296 18.374 1.00 70.88 126 GLU A N 1
ATOM 1027 C CA . GLU A 1 126 ? -13.472 5.141 18.198 1.00 70.88 126 GLU A CA 1
ATOM 1028 C C . GLU A 1 126 ? -13.890 4.337 16.965 1.00 70.88 126 GLU A C 1
ATOM 1030 O O . GLU A 1 126 ? -15.072 4.060 16.750 1.00 70.88 126 GLU A O 1
ATOM 1035 N N . ILE A 1 127 ? -12.915 3.941 16.152 1.00 61.38 127 ILE A N 1
ATOM 1036 C CA . ILE A 1 127 ? -13.099 3.061 15.000 1.00 61.38 127 ILE A CA 1
ATOM 1037 C C . ILE A 1 127 ? -12.183 1.856 15.180 1.00 61.38 127 ILE A C 1
ATOM 1039 O O . ILE A 1 127 ? -10.965 1.996 15.207 1.00 61.38 127 ILE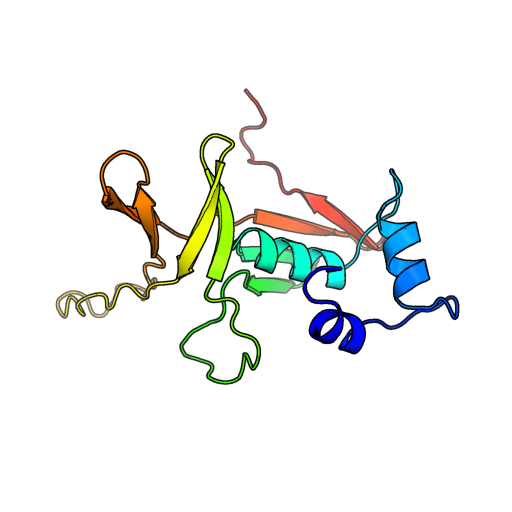 A O 1
ATOM 1043 N N . LYS A 1 128 ? -12.756 0.654 15.256 1.00 64.19 128 LYS A N 1
ATOM 1044 C CA . LYS A 1 128 ? -11.976 -0.586 15.321 1.00 64.19 128 LYS A CA 1
ATOM 1045 C C . LYS A 1 128 ? -11.163 -0.789 14.032 1.00 64.19 128 LYS A C 1
ATOM 1047 O O . LYS A 1 128 ? -11.708 -0.697 12.932 1.00 64.19 128 LYS A O 1
ATOM 1052 N N . LEU A 1 129 ? -9.887 -1.124 14.181 1.00 60.38 129 LEU A N 1
ATOM 1053 C CA . LEU A 1 129 ? -8.926 -1.396 13.118 1.00 60.38 129 LEU A CA 1
ATOM 1054 C C . LEU A 1 129 ? -8.364 -2.827 13.201 1.00 60.38 129 LEU A C 1
ATOM 1056 O O . LEU A 1 129 ? -8.346 -3.414 14.283 1.00 60.38 129 LEU A O 1
ATOM 1060 N N . PRO A 1 130 ? -7.799 -3.350 12.097 1.00 59.22 130 PRO A N 1
ATOM 1061 C CA . PRO A 1 130 ? -7.940 -2.882 10.722 1.00 59.22 130 PRO A CA 1
ATOM 1062 C C . PRO A 1 130 ? -9.023 -3.658 9.965 1.00 59.22 130 PRO A C 1
ATOM 1064 O O . PRO A 1 130 ? -9.232 -4.858 10.152 1.00 59.22 130 PRO A O 1
ATOM 1067 N N . TYR A 1 131 ? -9.654 -2.967 9.016 1.00 66.19 131 TYR A N 1
ATOM 1068 C CA . TYR A 1 131 ? -10.217 -3.629 7.846 1.00 66.19 131 TYR A CA 1
ATOM 1069 C C . TYR A 1 131 ? -9.054 -4.246 7.069 1.00 66.19 131 TYR A C 1
ATOM 1071 O O . TYR A 1 131 ? -8.196 -3.538 6.544 1.00 66.19 131 TYR A O 1
ATOM 1079 N N . ARG A 1 132 ? -9.001 -5.575 7.036 1.00 78.56 132 ARG A N 1
ATOM 1080 C CA . ARG A 1 132 ? -7.982 -6.311 6.296 1.00 78.56 132 ARG A CA 1
ATOM 1081 C C . ARG A 1 132 ? -8.396 -6.436 4.837 1.00 78.56 132 ARG A C 1
ATOM 1083 O O . ARG A 1 132 ? -9.511 -6.868 4.538 1.00 78.56 132 ARG A O 1
ATOM 1090 N N . ILE A 1 133 ? -7.487 -6.095 3.933 1.00 83.62 133 ILE A N 1
ATOM 1091 C CA . ILE A 1 133 ? -7.667 -6.323 2.500 1.00 83.62 133 ILE A CA 1
ATOM 1092 C C . ILE A 1 133 ? -6.790 -7.499 2.093 1.00 83.62 133 ILE A C 1
ATOM 1094 O O . ILE A 1 133 ? -5.643 -7.625 2.514 1.00 83.62 133 ILE A O 1
ATOM 1098 N N . HIS A 1 134 ? -7.354 -8.379 1.278 1.00 86.50 134 HIS A N 1
ATOM 1099 C CA . HIS A 1 134 ? -6.707 -9.601 0.829 1.00 86.50 134 HIS A CA 1
ATOM 1100 C C . HIS A 1 134 ? -6.440 -9.494 -0.673 1.00 86.50 134 HIS A C 1
ATOM 1102 O O . HIS A 1 134 ? -7.365 -9.261 -1.458 1.00 86.50 134 HIS A O 1
ATOM 1108 N N . ILE A 1 135 ? -5.183 -9.668 -1.075 1.00 89.31 135 ILE A N 1
ATOM 1109 C CA . ILE A 1 135 ? -4.764 -9.695 -2.480 1.00 89.31 135 ILE A CA 1
ATOM 1110 C C . ILE A 1 135 ? -3.937 -10.949 -2.757 1.00 89.31 135 ILE A C 1
ATOM 1112 O O . ILE A 1 135 ? -3.182 -11.406 -1.906 1.00 89.31 135 ILE A O 1
ATOM 1116 N N . ALA A 1 136 ? -4.077 -11.519 -3.946 1.00 87.62 136 ALA A N 1
ATOM 1117 C CA . ALA A 1 136 ? -3.275 -12.642 -4.408 1.00 87.62 136 ALA A CA 1
ATOM 1118 C C . ALA A 1 136 ? -2.267 -12.153 -5.447 1.00 87.62 136 ALA A C 1
ATOM 1120 O O . ALA A 1 136 ? -2.645 -11.472 -6.399 1.00 87.62 136 ALA A O 1
ATOM 1121 N N . TYR A 1 137 ? -1.001 -12.509 -5.262 1.00 85.50 137 TYR A N 1
ATOM 1122 C CA . TYR A 1 137 ? 0.047 -12.327 -6.252 1.00 85.50 137 TYR A CA 1
ATOM 1123 C C . TYR A 1 137 ? 0.154 -13.581 -7.117 1.00 85.50 137 TYR A C 1
ATOM 1125 O O . TYR A 1 137 ? 0.326 -14.700 -6.624 1.00 85.50 137 TYR A O 1
ATOM 1133 N N . HIS A 1 138 ? 0.060 -13.388 -8.426 1.00 79.62 138 HIS A N 1
ATOM 1134 C CA . HIS A 1 138 ? 0.147 -14.460 -9.406 1.00 79.62 138 HIS A CA 1
ATOM 1135 C C . HIS A 1 138 ? 1.495 -14.422 -10.131 1.00 79.62 138 HIS A C 1
ATOM 1137 O O . HIS A 1 138 ? 2.097 -13.368 -10.296 1.00 79.62 138 HIS A O 1
ATOM 1143 N N . THR A 1 139 ? 1.944 -15.574 -10.632 1.00 67.94 139 THR A N 1
ATOM 1144 C CA . THR A 1 139 ? 3.232 -15.770 -11.333 1.00 67.94 139 THR A CA 1
ATOM 1145 C C . THR A 1 139 ? 3.432 -14.930 -12.600 1.00 67.94 139 THR A C 1
ATOM 1147 O O . THR A 1 139 ? 4.529 -14.924 -13.144 1.00 67.94 139 THR A O 1
ATOM 1150 N N . TRP A 1 140 ? 2.405 -14.214 -13.059 1.00 61.41 140 TRP A N 1
ATOM 1151 C CA . TRP A 1 140 ? 2.480 -13.217 -14.135 1.00 61.41 140 TRP A CA 1
ATOM 1152 C C . TRP A 1 140 ? 2.656 -11.781 -13.608 1.00 61.41 140 TRP A C 1
ATOM 1154 O O . TRP A 1 140 ? 2.262 -10.836 -14.282 1.00 61.41 140 TRP A O 1
ATOM 1164 N N . GLU A 1 141 ? 3.197 -11.629 -12.394 1.00 68.44 141 GLU A N 1
ATOM 1165 C CA . GLU A 1 141 ? 3.510 -10.342 -11.752 1.00 68.44 141 GLU A CA 1
ATOM 1166 C C . GLU A 1 141 ? 2.290 -9.431 -11.552 1.00 68.44 141 GLU A C 1
ATOM 1168 O O . GLU A 1 141 ? 2.377 -8.208 -11.606 1.00 68.44 141 GLU A O 1
ATOM 1173 N N . HIS A 1 142 ? 1.121 -10.031 -11.317 1.00 70.75 142 HIS A N 1
ATOM 1174 C CA . HIS A 1 142 ? -0.123 -9.288 -11.143 1.00 70.75 142 HIS A CA 1
ATOM 1175 C C . HIS A 1 142 ? -0.767 -9.576 -9.789 1.00 70.75 142 HIS A C 1
ATOM 1177 O O . HIS A 1 142 ? -0.932 -10.738 -9.404 1.00 70.75 142 HIS A O 1
ATOM 1183 N N . TYR A 1 143 ? -1.189 -8.511 -9.105 1.00 77.25 143 TYR A N 1
ATOM 1184 C CA . TYR A 1 143 ? -1.989 -8.587 -7.888 1.00 77.25 143 TYR A CA 1
ATOM 1185 C C . TYR A 1 143 ? -3.478 -8.572 -8.234 1.00 77.25 143 TYR A C 1
ATOM 1187 O O . TYR A 1 143 ? -3.952 -7.705 -8.960 1.00 77.25 143 TYR A O 1
ATOM 1195 N N . SER A 1 144 ? -4.242 -9.511 -7.687 1.00 68.94 144 SER A N 1
ATOM 1196 C CA . SER A 1 144 ? -5.702 -9.552 -7.813 1.00 68.94 144 SER A CA 1
ATOM 1197 C C . SER A 1 144 ? -6.360 -9.459 -6.444 1.00 68.94 144 SER A C 1
ATOM 1199 O O . SER A 1 144 ? -5.944 -10.128 -5.503 1.00 68.94 144 SER A O 1
ATOM 1201 N N . SER A 1 145 ? -7.418 -8.655 -6.321 1.00 66.75 145 SER A N 1
ATOM 1202 C CA . SER A 1 145 ? -8.227 -8.633 -5.098 1.00 66.75 145 SER A CA 1
ATOM 1203 C C . SER A 1 145 ? -8.874 -10.000 -4.863 1.00 66.75 145 SER A C 1
ATOM 1205 O O . SER A 1 145 ? -9.544 -10.542 -5.747 1.00 66.75 145 SER A O 1
ATOM 1207 N N . VAL A 1 146 ? -8.721 -10.532 -3.650 1.00 57.06 146 VAL A N 1
ATOM 1208 C CA . VAL A 1 146 ? -9.470 -11.699 -3.189 1.00 57.06 146 VAL A CA 1
ATOM 1209 C C . VAL A 1 146 ? -10.848 -11.198 -2.771 1.00 57.06 146 VAL A C 1
ATOM 1211 O O . VAL A 1 146 ? -11.036 -10.647 -1.686 1.00 57.06 146 VAL A O 1
ATOM 1214 N N . ARG A 1 147 ? -11.825 -11.321 -3.671 1.00 57.66 147 ARG A N 1
ATOM 1215 C CA . ARG A 1 147 ? -13.208 -10.949 -3.358 1.00 57.66 147 ARG A CA 1
ATOM 1216 C C . ARG A 1 147 ? -13.785 -11.939 -2.350 1.00 57.66 147 ARG A C 1
ATOM 1218 O O . ARG A 1 147 ? -13.485 -13.130 -2.397 1.00 57.66 147 ARG A O 1
ATOM 1225 N N . ASN A 1 148 ? -14.645 -11.429 -1.470 1.00 47.22 148 ASN A N 1
ATOM 1226 C CA . ASN A 1 148 ? -15.472 -12.233 -0.576 1.00 47.22 148 ASN A CA 1
ATOM 1227 C C . ASN A 1 148 ? -16.106 -13.401 -1.360 1.00 47.22 148 ASN A C 1
ATOM 1229 O O . ASN A 1 148 ? -16.684 -13.173 -2.425 1.00 47.22 148 ASN A O 1
ATOM 1233 N N . LEU A 1 149 ? -16.021 -14.627 -0.828 1.00 47.47 149 LEU A N 1
ATOM 1234 C CA . LEU A 1 149 ? -16.640 -15.838 -1.394 1.00 47.47 149 LEU A CA 1
ATOM 1235 C C . LEU A 1 149 ? -18.140 -15.654 -1.696 1.00 47.47 149 LEU A C 1
ATOM 1237 O O . LEU A 1 149 ? -18.676 -16.339 -2.561 1.00 47.47 149 LEU A O 1
ATOM 1241 N N . ALA A 1 150 ? -18.804 -14.720 -1.008 1.00 49.88 150 ALA A N 1
ATOM 1242 C CA . ALA A 1 150 ? -20.212 -14.393 -1.212 1.00 49.88 150 ALA A CA 1
ATOM 1243 C C . ALA A 1 150 ? -20.507 -13.488 -2.432 1.00 49.88 150 ALA A C 1
ATOM 1245 O O . ALA A 1 150 ? -21.672 -13.341 -2.790 1.00 49.88 150 ALA A O 1
ATOM 1246 N N . GLY A 1 151 ? -19.490 -12.917 -3.094 1.00 43.31 151 GLY A N 1
ATOM 1247 C CA . GLY A 1 151 ? -19.659 -12.007 -4.238 1.00 43.31 151 GLY A CA 1
ATOM 1248 C C . GLY A 1 151 ? -20.324 -10.659 -3.885 1.00 43.31 151 GLY A C 1
ATOM 1249 O O . GLY A 1 151 ? -20.714 -10.443 -2.739 1.00 43.31 151 GLY A O 1
ATOM 1250 N N . PRO A 1 152 ? -20.410 -9.701 -4.830 1.00 44.81 152 PRO A N 1
ATOM 1251 C CA . PRO A 1 152 ? -21.230 -8.502 -4.655 1.00 44.81 152 PRO A CA 1
ATOM 1252 C C . PRO A 1 152 ? -22.720 -8.870 -4.785 1.00 44.81 152 PRO A C 1
ATOM 1254 O O . PRO A 1 152 ? -23.096 -9.514 -5.766 1.00 44.81 152 PRO A O 1
ATOM 1257 N N . PHE A 1 153 ? -23.539 -8.480 -3.803 1.00 45.22 153 PHE A N 1
ATOM 1258 C CA . PHE A 1 153 ? -25.004 -8.570 -3.869 1.00 45.22 153 PHE A CA 1
ATOM 1259 C C . PHE A 1 153 ? -25.591 -7.400 -4.661 1.00 45.22 153 PHE A C 1
ATOM 1261 O O . PHE A 1 153 ? -25.085 -6.268 -4.481 1.00 45.22 153 PHE A O 1
#

InterPro domains:
  IPR003323 OTU domain [PF02338] (1-56)
  IPR003323 OTU domain [PS50802] (1-149)
  IPR038765 Papain-like cysteine peptidase superfamily [SSF54001] (1-148)
  IPR050704 Peptidase C85-lik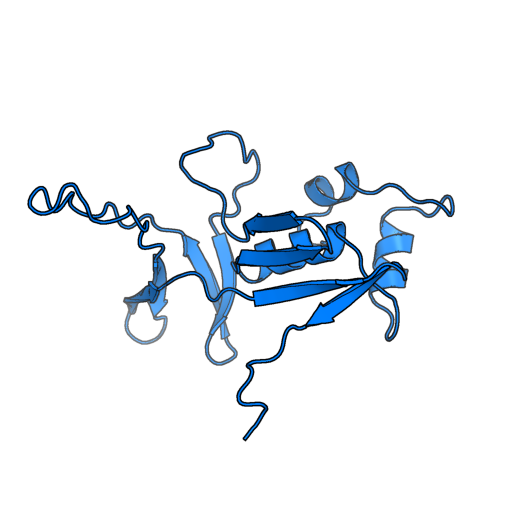e [PTHR12419] (1-149)